Protein AF-C0VYQ9-F1 (afdb_monomer)

Secondary structure (DSSP, 8-state):
-------HHHHHHHHHHHHHHHHHHHHHHHHHHHHHHTEEEPP--TTSBHHHHHHHHHHTT----EEEETTT--EEEEGGG--TT--S-EEEEEEESPTTSEEETT-TT-EEEEEETT-HHHHHHHHHHHHHT-

pLDDT: mean 77.6, std 14.65, range [44.62, 94.88]

Sequence (134 aa):
MKIKTHNWADYLFMIISGSIALSLLGWVYFGNQTTQADQRVVPDVSWMTLIEARETLIEAGFEQFEFTEQGSGRFLGVNEGFSSKIPEKYVIVRQVPAAGKKASRSGANLHLFAYREGSTELEREKVARGKNQK

Solvent-accessible surface area (backbone atoms only — not comparable to full-atom values): 7578 Å² total; per-residue (Å²): 134,86,81,79,79,76,61,68,64,61,59,54,51,55,52,54,60,56,51,54,55,57,54,56,51,49,54,58,57,56,58,60,52,64,65,56,76,44,49,33,64,36,69,78,41,63,71,27,42,57,64,56,32,47,53,54,37,48,76,63,55,38,66,35,37,38,36,30,33,54,93,77,69,45,76,69,40,37,64,91,52,60,54,98,74,69,67,96,47,29,30,22,70,42,54,36,66,47,56,75,36,78,40,54,29,63,12,88,69,34,40,36,28,20,29,48,62,92,36,71,65,44,54,51,52,52,54,54,49,64,64,76,75,112

InterPro domains:
  IPR005543 PASTA domain [cd06577] (41-105)

Foldseek 3Di:
DDPDPDDVVVVVVVVVVVVVVVVVVVCVVVVVVVVVVQKFFQADQAFPFPVVSLVVLVVSQADKEWEAEPPVRHTQDMSVDRPPPSDSFKGFHDWPVHGRDIDGSPHPRIYTYIHGHPDPVVVVSVVVVVVVVD

Organism: NCBI:txid525245

Radius of gyration: 26.93 Å; Cα contacts (8 Å, |Δi|>4): 182; chains: 1; bounding box: 41×35×93 Å

Nearest PDB structures (foldseek):
  5e12-assembly1_A  TM=8.302E-01  e=2.223E-03  Mycobacterium tuberculosis H37Rv
  5nod-assembly1_A  TM=7.468E-01  e=1.502E-03  Streptococcus pneumoniae R6
  3ouv-assembly1_A  TM=8.408E-01  e=5.199E-03  Mycobacterium tuberculosis H37Ra
  5e10-assembly1_A  TM=7.257E-01  e=1.084E-03  Mycobacterium tuberculosis H37Rv
  3m9g-assembly1_A  TM=7.796E-01  e=2.494E-02  Staphylococcus aureus subsp. aureus N315

Mean predicted aligned error: 12.53 Å

Structure (mmCIF, N/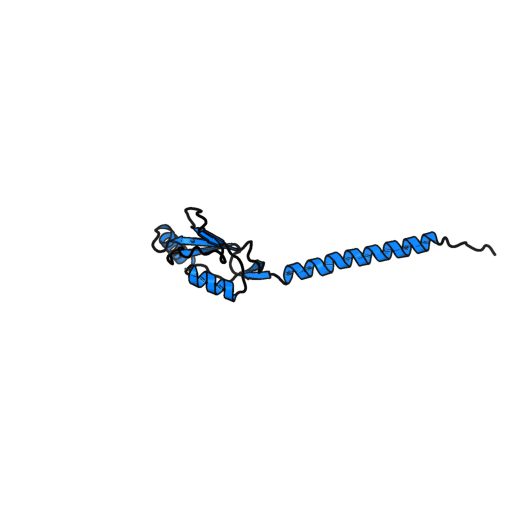CA/C/O backbone):
data_AF-C0VYQ9-F1
#
_entry.id   AF-C0VYQ9-F1
#
loop_
_atom_site.group_PDB
_atom_site.id
_atom_site.type_symbol
_atom_site.label_atom_id
_atom_site.label_alt_id
_atom_site.label_comp_id
_atom_site.label_asym_id
_atom_site.label_entity_id
_atom_site.label_seq_id
_atom_site.pdbx_PDB_ins_code
_atom_site.Cartn_x
_atom_site.Cartn_y
_atom_site.Cartn_z
_atom_site.occupancy
_atom_site.B_iso_or_equiv
_atom_site.auth_seq_id
_atom_site.auth_comp_id
_atom_site.auth_asym_id
_atom_site.auth_atom_id
_atom_site.pdbx_PDB_model_num
ATOM 1 N N . MET A 1 1 ? 24.316 -16.198 -77.500 1.00 44.62 1 MET A N 1
ATOM 2 C CA . MET A 1 1 ? 23.991 -16.216 -76.055 1.00 44.62 1 MET A CA 1
ATOM 3 C C . MET A 1 1 ? 23.319 -14.897 -75.694 1.00 44.62 1 MET A C 1
ATOM 5 O O . MET A 1 1 ? 23.903 -13.860 -75.969 1.00 44.62 1 MET A O 1
ATOM 9 N N . LYS A 1 2 ? 22.089 -14.908 -75.157 1.00 47.03 2 LYS A N 1
ATOM 10 C CA . LYS A 1 2 ? 21.433 -13.695 -74.632 1.00 47.03 2 LYS A CA 1
ATOM 11 C C . LYS A 1 2 ? 21.897 -13.495 -73.189 1.00 47.03 2 LYS A C 1
ATOM 13 O O . LYS A 1 2 ? 21.605 -14.338 -72.346 1.00 47.03 2 LYS A O 1
ATOM 18 N N . ILE A 1 3 ? 22.629 -12.418 -72.921 1.00 52.56 3 ILE A N 1
ATOM 19 C CA . ILE A 1 3 ? 22.995 -12.021 -71.558 1.00 52.56 3 ILE A CA 1
ATOM 20 C C . ILE A 1 3 ? 21.717 -11.477 -70.913 1.00 52.56 3 ILE A C 1
ATOM 22 O O . ILE A 1 3 ? 21.181 -10.468 -71.366 1.00 52.56 3 ILE A O 1
ATOM 26 N N . LYS A 1 4 ? 21.178 -12.181 -69.909 1.00 62.62 4 LYS A N 1
ATOM 27 C CA . LYS A 1 4 ? 20.109 -11.641 -69.061 1.00 62.62 4 LYS A CA 1
ATOM 28 C C . LYS A 1 4 ? 20.753 -10.577 -68.177 1.00 62.62 4 LYS A C 1
ATOM 30 O O . LYS A 1 4 ? 21.508 -10.908 -67.271 1.00 62.62 4 LYS A O 1
ATOM 35 N N . THR A 1 5 ? 20.501 -9.309 -68.473 1.00 67.62 5 THR A N 1
ATOM 36 C CA . THR A 1 5 ? 20.862 -8.194 -67.600 1.00 67.62 5 THR A CA 1
ATOM 37 C C . THR A 1 5 ? 20.065 -8.340 -66.310 1.00 67.62 5 THR A C 1
ATOM 39 O O . THR A 1 5 ? 18.852 -8.141 -66.291 1.00 67.62 5 THR A O 1
ATOM 42 N N . HIS A 1 6 ? 20.728 -8.761 -65.237 1.00 63.03 6 HIS A N 1
ATOM 43 C CA . HIS A 1 6 ? 20.133 -8.727 -63.910 1.00 63.03 6 HIS A CA 1
ATOM 44 C C . HIS A 1 6 ? 20.016 -7.269 -63.474 1.00 63.03 6 HIS A C 1
ATOM 46 O O . HIS A 1 6 ? 21.003 -6.531 -63.455 1.00 63.03 6 HIS A O 1
ATOM 52 N N . ASN A 1 7 ? 18.785 -6.850 -63.188 1.00 67.62 7 ASN A N 1
ATOM 53 C CA . ASN A 1 7 ? 18.489 -5.499 -62.753 1.00 67.62 7 ASN A CA 1
ATOM 54 C C . ASN A 1 7 ? 19.035 -5.334 -61.334 1.00 67.62 7 ASN A C 1
ATOM 56 O O . ASN A 1 7 ? 18.574 -5.982 -60.399 1.00 67.62 7 ASN A O 1
ATOM 60 N N . TRP A 1 8 ? 20.023 -4.459 -61.161 1.00 64.38 8 TRP A N 1
ATOM 61 C CA . TRP A 1 8 ? 20.591 -4.144 -59.844 1.00 64.38 8 TRP A CA 1
ATOM 62 C C . TRP A 1 8 ? 19.530 -3.634 -58.851 1.00 64.38 8 TRP A C 1
ATOM 64 O O . TRP A 1 8 ? 19.696 -3.773 -57.640 1.00 64.38 8 TRP A O 1
ATOM 74 N N . ALA A 1 9 ? 18.411 -3.111 -59.361 1.00 67.31 9 ALA A N 1
ATOM 75 C CA . ALA A 1 9 ? 17.253 -2.704 -58.573 1.00 67.31 9 ALA A CA 1
ATOM 76 C C . ALA A 1 9 ? 16.611 -3.862 -57.779 1.00 67.31 9 ALA A C 1
ATOM 78 O O . ALA A 1 9 ? 16.182 -3.639 -56.649 1.00 67.31 9 ALA A O 1
ATOM 79 N N . ASP A 1 10 ? 16.611 -5.092 -58.309 1.00 62.94 10 ASP A N 1
ATOM 80 C CA . ASP A 1 10 ? 16.026 -6.254 -57.620 1.00 62.94 10 ASP A CA 1
ATOM 81 C C . ASP A 1 10 ? 16.863 -6.661 -56.394 1.00 62.94 10 ASP A C 1
ATOM 83 O O . ASP A 1 10 ? 16.321 -7.010 -55.343 1.00 62.94 10 ASP A O 1
ATOM 87 N N . TYR A 1 11 ? 18.192 -6.531 -56.481 1.00 65.56 11 TYR A N 1
ATOM 88 C CA . TYR A 1 11 ? 19.095 -6.781 -55.352 1.00 65.56 11 TYR A CA 1
ATOM 89 C C . TYR A 1 11 ? 18.977 -5.709 -54.261 1.00 65.56 11 TYR A C 1
ATOM 91 O O . TYR A 1 11 ? 18.986 -6.035 -53.073 1.00 65.56 11 TYR A O 1
ATOM 99 N N . LEU A 1 12 ? 18.815 -4.439 -54.645 1.00 66.00 12 LEU A N 1
ATOM 100 C CA . LEU A 1 12 ? 18.578 -3.334 -53.708 1.00 66.00 12 LEU A CA 1
ATOM 101 C C . LEU A 1 12 ? 17.272 -3.521 -52.927 1.00 66.00 12 LEU A C 1
ATOM 103 O O . LEU A 1 12 ? 17.255 -3.336 -51.709 1.00 66.00 12 LEU A O 1
ATOM 107 N N . PHE A 1 13 ? 16.200 -3.953 -53.598 1.00 62.41 13 PHE A N 1
ATOM 108 C CA . PHE A 1 13 ? 14.921 -4.221 -52.939 1.00 62.41 13 PHE A CA 1
ATOM 109 C C . PHE A 1 13 ? 15.027 -5.367 -51.923 1.00 62.41 13 PHE A C 1
ATOM 111 O O . PHE A 1 13 ? 14.538 -5.237 -50.801 1.00 62.41 13 PHE A O 1
ATOM 118 N N . MET A 1 14 ? 15.740 -6.444 -52.277 1.00 63.88 14 MET A N 1
ATOM 119 C CA . MET A 1 14 ? 15.942 -7.615 -51.415 1.00 63.88 14 MET A CA 1
ATOM 120 C C . MET A 1 14 ? 16.695 -7.274 -50.113 1.00 63.88 14 MET A C 1
ATOM 122 O O . MET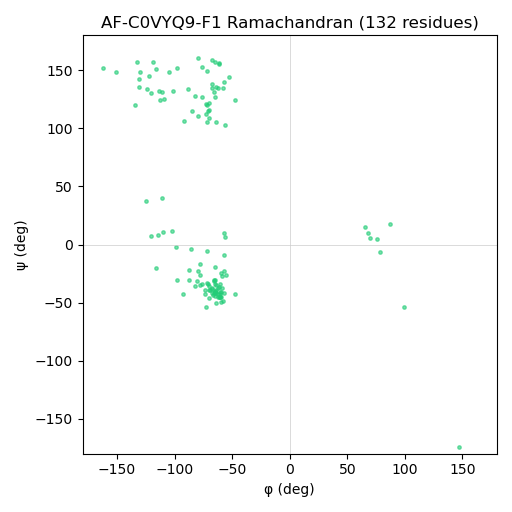 A 1 14 ? 16.349 -7.781 -49.043 1.00 63.88 14 MET A O 1
ATOM 126 N N . ILE A 1 15 ? 17.675 -6.364 -50.173 1.00 65.31 15 ILE A N 1
ATOM 127 C CA . ILE A 1 15 ? 18.466 -5.928 -49.006 1.00 65.31 15 ILE A CA 1
ATOM 128 C C . ILE A 1 15 ? 17.647 -5.009 -48.087 1.00 65.31 15 ILE A C 1
ATOM 130 O O . ILE A 1 15 ? 17.674 -5.167 -46.861 1.00 65.31 15 ILE A O 1
ATOM 134 N N . ILE A 1 16 ? 16.880 -4.076 -48.659 1.00 61.47 16 ILE A N 1
ATOM 135 C CA . ILE A 1 16 ? 16.048 -3.142 -47.887 1.00 61.47 16 ILE A CA 1
ATOM 136 C C . ILE A 1 16 ? 14.919 -3.900 -47.170 1.00 61.47 16 ILE A C 1
ATOM 138 O O . ILE A 1 16 ? 14.710 -3.688 -45.974 1.00 61.47 16 ILE A O 1
ATOM 142 N N . SER A 1 17 ? 14.254 -4.852 -47.841 1.00 61.34 17 SER A N 1
ATOM 143 C CA . SER A 1 17 ? 13.204 -5.666 -47.212 1.00 61.34 17 SER A CA 1
ATOM 144 C C . SER A 1 17 ? 13.723 -6.556 -46.075 1.00 61.34 17 SER A C 1
ATOM 146 O O . SER A 1 17 ? 13.032 -6.726 -45.073 1.00 61.34 17 SER A O 1
ATOM 148 N N . GLY A 1 18 ? 14.953 -7.077 -46.182 1.00 58.94 18 GLY A N 1
ATOM 149 C CA . GLY A 1 18 ? 15.580 -7.862 -45.111 1.00 58.94 18 GLY A CA 1
ATOM 150 C C . GLY A 1 18 ? 15.984 -7.018 -43.896 1.00 58.94 18 GLY A C 1
ATOM 151 O O . GLY A 1 18 ? 15.873 -7.467 -42.755 1.00 58.94 18 GLY A O 1
ATOM 152 N N . SER A 1 19 ? 16.398 -5.769 -44.126 1.00 61.16 19 SER A N 1
ATOM 153 C CA . SER A 1 19 ? 16.896 -4.867 -43.077 1.00 61.16 19 SER A CA 1
ATOM 154 C C . SER A 1 19 ? 15.774 -4.281 -42.210 1.00 61.16 19 SER A C 1
ATOM 156 O O . SER A 1 19 ? 15.941 -4.122 -41.000 1.00 61.16 19 SER A O 1
ATOM 158 N N . ILE A 1 20 ? 14.600 -4.020 -42.796 1.00 62.00 20 ILE A N 1
ATOM 159 C CA . ILE A 1 20 ? 13.424 -3.520 -42.062 1.00 62.00 20 ILE A CA 1
ATOM 160 C C . ILE A 1 20 ? 12.882 -4.587 -41.093 1.00 62.00 20 ILE A C 1
ATOM 162 O O . ILE A 1 20 ? 12.506 -4.265 -39.965 1.00 62.00 20 ILE A O 1
ATOM 166 N N . ALA A 1 21 ? 12.906 -5.868 -41.480 1.00 63.75 21 ALA A N 1
ATOM 167 C CA . ALA A 1 21 ? 12.426 -6.967 -40.640 1.00 63.75 21 ALA A CA 1
ATOM 168 C C . ALA A 1 21 ? 13.267 -7.156 -39.360 1.00 63.75 21 ALA A C 1
ATOM 170 O O . ALA A 1 21 ? 12.715 -7.362 -38.279 1.00 63.75 21 ALA A O 1
ATOM 171 N N . LEU A 1 22 ? 14.595 -7.030 -39.456 1.00 60.12 22 LEU A N 1
ATOM 172 C CA . LEU A 1 22 ? 15.496 -7.148 -38.301 1.00 60.12 22 LEU A CA 1
ATOM 173 C C . LEU A 1 22 ? 15.396 -5.941 -37.352 1.00 60.12 22 LEU A C 1
ATOM 175 O O . LEU A 1 22 ? 15.488 -6.104 -36.136 1.00 60.12 22 LEU A O 1
ATOM 179 N N . SER A 1 23 ? 15.145 -4.741 -37.887 1.00 60.41 23 SER A N 1
ATOM 180 C CA . SER A 1 23 ? 14.956 -3.524 -37.086 1.00 60.41 23 SER A CA 1
ATOM 181 C C . SER A 1 23 ? 13.664 -3.557 -36.254 1.00 60.41 23 SER A C 1
ATOM 183 O O . SER A 1 23 ? 13.690 -3.218 -35.069 1.00 60.41 23 SER A O 1
ATOM 185 N N . LEU A 1 24 ? 12.552 -4.038 -36.826 1.00 63.16 24 LEU A N 1
ATOM 186 C CA . LEU A 1 24 ? 11.274 -4.162 -36.111 1.00 63.16 24 LEU A CA 1
ATOM 187 C C . LEU A 1 24 ? 11.326 -5.217 -34.994 1.00 63.16 24 LEU A C 1
ATOM 189 O O . LEU A 1 24 ? 10.785 -4.994 -33.910 1.00 63.16 24 LEU A O 1
ATOM 193 N N . LEU A 1 25 ? 12.024 -6.335 -35.221 1.00 60.25 25 LEU A N 1
ATOM 194 C CA . LEU A 1 25 ? 12.221 -7.372 -34.201 1.00 60.25 25 LEU A CA 1
ATOM 195 C C . LEU A 1 25 ? 13.061 -6.871 -33.014 1.00 60.25 25 LEU A C 1
ATOM 197 O O . LEU A 1 25 ? 12.777 -7.237 -31.874 1.00 60.25 25 LEU A O 1
ATOM 201 N N . GLY A 1 26 ? 14.034 -5.986 -33.255 1.00 60.47 26 GLY A N 1
ATOM 202 C CA . GLY A 1 26 ? 14.814 -5.344 -32.194 1.00 60.47 26 GLY A CA 1
ATOM 203 C C . GLY A 1 26 ? 13.957 -4.492 -31.251 1.00 60.47 26 GLY A C 1
ATOM 204 O O . GLY A 1 26 ? 14.072 -4.621 -30.034 1.00 60.47 26 GLY A O 1
ATOM 205 N N . TRP A 1 27 ? 13.041 -3.673 -31.781 1.00 65.88 27 TRP A N 1
ATOM 206 C CA . TRP A 1 27 ? 12.189 -2.808 -30.949 1.00 65.88 27 TRP A CA 1
ATOM 207 C C . TRP A 1 27 ? 11.231 -3.607 -30.053 1.00 65.88 27 TRP A C 1
ATOM 209 O O . TRP A 1 27 ? 11.069 -3.298 -28.872 1.00 65.88 27 TRP A O 1
ATOM 219 N N . VAL A 1 28 ? 10.641 -4.680 -30.589 1.00 64.62 28 VAL A N 1
ATOM 220 C CA . VAL A 1 28 ? 9.733 -5.556 -29.830 1.00 64.62 28 VAL A CA 1
ATOM 221 C C . VAL A 1 28 ? 10.489 -6.362 -28.766 1.00 64.62 28 VAL A C 1
ATOM 223 O O . VAL A 1 28 ? 9.995 -6.511 -27.649 1.00 64.62 28 VAL A O 1
ATOM 226 N N . TYR A 1 29 ? 11.696 -6.851 -29.071 1.00 63.91 29 TYR A N 1
ATOM 227 C CA . TYR A 1 29 ? 12.486 -7.653 -28.134 1.00 63.91 29 TYR A CA 1
ATOM 228 C C . TYR A 1 29 ? 13.035 -6.828 -26.958 1.00 63.91 29 TYR A C 1
ATOM 230 O O . TYR A 1 29 ? 12.892 -7.237 -25.806 1.00 63.91 29 TYR A O 1
ATOM 238 N N . PHE A 1 30 ? 13.605 -5.645 -27.217 1.00 57.97 30 PHE A N 1
ATOM 239 C CA . PHE A 1 30 ? 14.169 -4.796 -26.159 1.00 57.97 30 PHE A CA 1
ATOM 240 C C . PHE A 1 30 ? 13.100 -4.028 -25.363 1.00 57.97 30 PHE A C 1
ATOM 242 O O . PHE A 1 30 ? 13.241 -3.888 -24.148 1.00 57.97 30 PHE A O 1
ATOM 249 N N . GLY A 1 31 ? 11.999 -3.597 -25.994 1.00 56.81 31 GLY A N 1
ATOM 250 C CA . GLY A 1 31 ? 10.906 -2.902 -25.300 1.00 56.81 31 GLY A CA 1
ATOM 251 C C . GLY A 1 31 ? 10.160 -3.772 -24.277 1.00 56.81 31 GLY A C 1
ATOM 252 O O . GLY A 1 31 ? 9.687 -3.277 -23.253 1.00 56.81 31 GLY A O 1
ATOM 253 N N . ASN A 1 32 ? 10.084 -5.087 -24.508 1.00 55.50 32 ASN A N 1
ATOM 254 C CA . ASN A 1 32 ? 9.388 -5.998 -23.596 1.00 55.50 32 ASN A CA 1
ATOM 255 C C . ASN A 1 32 ? 10.234 -6.379 -22.357 1.00 55.50 32 ASN A C 1
ATOM 257 O O . ASN A 1 32 ? 9.677 -6.727 -21.317 1.00 55.50 32 ASN A O 1
ATOM 261 N N . GLN A 1 33 ? 11.571 -6.282 -22.426 1.00 52.34 33 GLN A N 1
ATOM 262 C CA . GLN A 1 33 ? 12.460 -6.599 -21.295 1.00 52.34 33 GLN A CA 1
ATOM 263 C C . GLN A 1 33 ? 12.609 -5.444 -20.296 1.00 52.34 33 GLN A C 1
ATOM 265 O O . GLN A 1 33 ? 12.649 -5.684 -19.088 1.00 52.34 33 GLN A O 1
ATOM 270 N N . THR A 1 34 ? 12.620 -4.193 -20.762 1.00 53.34 34 THR A N 1
ATOM 271 C CA . THR A 1 34 ? 12.706 -3.017 -19.877 1.00 53.34 34 THR A CA 1
ATOM 272 C C . THR A 1 34 ? 11.482 -2.877 -18.971 1.00 53.34 34 THR A C 1
ATOM 274 O O . THR A 1 34 ? 11.608 -2.441 -17.832 1.00 53.34 34 THR A O 1
ATOM 277 N N . THR A 1 35 ? 10.309 -3.324 -19.426 1.00 55.25 35 THR A N 1
ATOM 278 C CA . THR A 1 35 ? 9.050 -3.191 -18.673 1.00 55.25 35 THR A CA 1
ATOM 279 C C . THR A 1 35 ? 8.911 -4.221 -17.538 1.00 55.25 35 THR A C 1
ATOM 281 O O . THR A 1 35 ? 8.223 -3.965 -16.552 1.00 55.25 35 THR A O 1
ATOM 284 N N . GLN A 1 36 ? 9.558 -5.390 -17.634 1.00 54.62 36 GLN A N 1
ATOM 285 C CA . GLN A 1 36 ? 9.504 -6.423 -16.585 1.00 54.62 36 GLN A CA 1
ATOM 286 C C . GLN A 1 36 ? 10.573 -6.248 -15.503 1.00 54.62 36 GLN A C 1
ATOM 288 O O . GLN A 1 36 ? 10.333 -6.620 -14.355 1.00 54.62 36 GLN A O 1
ATOM 293 N N . ALA A 1 37 ? 11.732 -5.685 -15.857 1.00 59.38 37 ALA A N 1
ATOM 294 C CA . ALA A 1 37 ? 12.845 -5.480 -14.930 1.00 59.38 37 ALA A CA 1
ATOM 295 C C . ALA A 1 37 ? 12.523 -4.482 -13.802 1.00 59.38 37 ALA A C 1
ATOM 297 O O . ALA A 1 37 ? 13.172 -4.510 -12.759 1.00 59.38 37 ALA A O 1
ATOM 298 N N . ASP A 1 38 ? 11.503 -3.643 -13.991 1.00 76.94 38 ASP A N 1
ATOM 299 C CA . ASP A 1 38 ? 11.107 -2.605 -13.038 1.00 76.94 38 ASP A CA 1
ATOM 300 C C . ASP A 1 38 ? 9.863 -2.972 -12.208 1.00 76.94 38 ASP A C 1
ATOM 302 O O . ASP A 1 38 ? 9.275 -2.131 -11.537 1.00 76.94 38 ASP A O 1
ATOM 306 N N . GLN A 1 39 ? 9.420 -4.235 -12.246 1.00 85.00 39 GLN A N 1
ATOM 307 C CA . GLN A 1 39 ? 8.253 -4.688 -11.487 1.00 85.00 39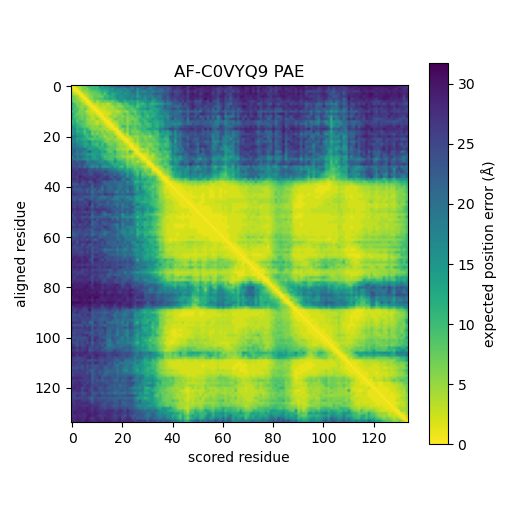 GLN A CA 1
ATOM 308 C C . GLN A 1 39 ? 8.642 -5.440 -10.208 1.00 85.00 39 GLN A C 1
ATOM 310 O O . GLN A 1 39 ? 9.434 -6.383 -10.233 1.00 85.00 39 GLN A O 1
ATOM 315 N N . ARG A 1 40 ? 8.013 -5.079 -9.087 1.00 87.88 40 ARG A N 1
ATOM 316 C CA . ARG A 1 40 ? 8.142 -5.734 -7.777 1.00 87.88 40 ARG A CA 1
ATOM 317 C C . ARG A 1 40 ? 6.816 -6.350 -7.348 1.00 87.88 40 ARG A C 1
ATOM 319 O O . ARG A 1 40 ? 5.745 -5.890 -7.742 1.00 87.88 40 ARG A O 1
ATOM 326 N N . VAL A 1 41 ? 6.885 -7.419 -6.557 1.00 91.62 41 VAL A N 1
ATOM 327 C CA . VAL A 1 41 ? 5.693 -8.026 -5.951 1.00 91.62 41 VAL A CA 1
ATOM 328 C C . VAL A 1 41 ? 5.254 -7.150 -4.785 1.00 91.62 41 VAL A C 1
ATOM 330 O O . VAL A 1 41 ? 6.064 -6.841 -3.918 1.00 91.62 41 VAL A O 1
ATOM 333 N N . VAL A 1 42 ? 3.985 -6.748 -4.770 1.00 93.12 42 VAL A N 1
ATOM 334 C CA . VAL A 1 42 ? 3.431 -5.920 -3.698 1.00 93.12 42 VAL A CA 1
ATOM 335 C C . VAL A 1 42 ? 3.261 -6.784 -2.437 1.00 93.12 42 VAL A C 1
ATOM 337 O O . VAL A 1 42 ? 2.538 -7.786 -2.508 1.00 93.12 42 VAL A O 1
ATOM 340 N N . PRO A 1 43 ? 3.900 -6.442 -1.302 1.00 93.75 43 PRO A N 1
ATOM 341 C CA . PRO A 1 43 ? 3.700 -7.146 -0.037 1.00 93.75 43 PRO A CA 1
ATOM 342 C C . PRO A 1 43 ? 2.284 -6.908 0.498 1.00 93.75 43 PRO A C 1
ATOM 344 O O . PRO A 1 43 ? 1.623 -5.940 0.118 1.00 93.75 43 PRO A O 1
ATOM 347 N N . ASP A 1 44 ? 1.805 -7.794 1.370 1.00 94.88 44 ASP A N 1
ATOM 348 C CA . ASP A 1 44 ? 0.563 -7.546 2.103 1.00 94.88 44 ASP A CA 1
ATOM 349 C C . ASP A 1 44 ? 0.849 -6.605 3.271 1.00 94.88 44 ASP A C 1
ATOM 351 O O . ASP A 1 44 ? 1.522 -6.984 4.226 1.00 94.88 44 ASP A O 1
ATOM 355 N N . VAL A 1 45 ? 0.343 -5.380 3.170 1.00 94.50 45 VAL A N 1
ATOM 356 C CA . VAL A 1 45 ? 0.400 -4.370 4.232 1.00 94.50 45 VAL A CA 1
ATOM 357 C C . VAL A 1 45 ? -0.973 -4.105 4.836 1.00 94.50 45 VAL A C 1
ATOM 359 O O . VAL A 1 45 ? -1.172 -3.150 5.587 1.00 94.50 45 VAL A O 1
ATOM 362 N N . SER A 1 46 ? -1.955 -4.945 4.510 1.00 91.94 46 SER A N 1
ATOM 363 C CA . SER A 1 46 ? -3.286 -4.839 5.084 1.00 91.94 46 SER A CA 1
ATOM 364 C C . SER A 1 46 ? -3.200 -5.048 6.595 1.00 91.94 46 SER A C 1
ATOM 366 O O . SER A 1 46 ? -2.601 -6.006 7.077 1.00 91.94 46 SER A O 1
ATOM 368 N N . TRP A 1 47 ? -3.885 -4.189 7.340 1.00 91.12 47 TRP A N 1
ATOM 369 C CA . TRP A 1 47 ? -3.992 -4.182 8.802 1.00 91.12 47 TRP A CA 1
ATOM 370 C C . TRP A 1 47 ? -2.725 -3.793 9.550 1.00 91.12 47 TRP A C 1
ATOM 372 O O . TRP A 1 47 ? -2.727 -3.808 10.779 1.00 91.12 47 TRP A O 1
ATOM 382 N N . MET A 1 48 ? -1.687 -3.394 8.823 1.00 92.44 48 MET A N 1
ATOM 383 C CA . MET A 1 48 ? -0.535 -2.725 9.400 1.00 92.44 48 MET A CA 1
ATOM 384 C C . MET A 1 48 ? -0.876 -1.271 9.708 1.00 92.44 48 MET A C 1
ATOM 386 O O . MET A 1 48 ? -1.725 -0.644 9.055 1.00 92.44 48 MET A O 1
ATOM 390 N N . THR A 1 49 ? -0.185 -0.714 10.693 1.00 89.50 49 THR A N 1
ATOM 391 C CA . THR A 1 49 ? -0.137 0.735 10.848 1.00 89.50 49 THR A CA 1
ATOM 392 C C . THR A 1 49 ? 0.493 1.356 9.608 1.00 89.50 49 THR A C 1
ATOM 394 O O . THR A 1 49 ? 1.261 0.734 8.873 1.00 89.50 49 THR A O 1
ATOM 397 N N . LEU A 1 50 ? 0.181 2.621 9.362 1.00 86.50 50 LEU A N 1
ATOM 398 C CA . LEU A 1 50 ? 0.748 3.352 8.237 1.00 86.50 50 LEU A CA 1
ATOM 399 C C . LEU A 1 50 ? 2.295 3.422 8.289 1.00 86.50 50 LEU A C 1
ATOM 401 O O . LEU A 1 50 ? 2.926 3.484 7.235 1.00 86.50 50 LEU A O 1
ATOM 405 N N . ILE A 1 51 ? 2.903 3.356 9.482 1.00 85.44 51 ILE A N 1
ATOM 406 C CA . ILE A 1 51 ? 4.364 3.303 9.662 1.00 85.44 51 ILE A CA 1
ATOM 407 C C . ILE A 1 51 ? 4.907 1.934 9.243 1.00 85.44 51 ILE A C 1
ATOM 409 O O . ILE A 1 51 ? 5.767 1.865 8.370 1.00 85.44 51 ILE A O 1
ATOM 413 N N . GLU A 1 52 ? 4.360 0.850 9.792 1.00 90.31 52 GLU A N 1
ATOM 414 C CA . GLU A 1 52 ? 4.776 -0.521 9.456 1.00 90.31 52 GLU A CA 1
ATOM 415 C C . GLU A 1 52 ? 4.581 -0.823 7.962 1.00 90.31 52 GLU A C 1
ATOM 417 O O . GLU A 1 52 ? 5.449 -1.409 7.314 1.00 90.31 52 GLU A O 1
ATOM 422 N N . ALA A 1 53 ? 3.461 -0.375 7.384 1.00 90.81 53 ALA A N 1
ATOM 423 C CA . ALA A 1 53 ? 3.184 -0.519 5.960 1.00 90.81 53 ALA A CA 1
ATOM 424 C C . ALA A 1 53 ? 4.242 0.190 5.105 1.00 90.81 53 ALA A C 1
ATOM 426 O O . ALA A 1 53 ? 4.688 -0.342 4.088 1.00 90.81 53 ALA A O 1
ATOM 427 N N . ARG A 1 54 ? 4.663 1.388 5.523 1.00 88.19 54 ARG A N 1
ATOM 428 C CA . ARG A 1 54 ? 5.704 2.163 4.845 1.00 88.19 54 ARG A CA 1
ATOM 429 C C . ARG A 1 54 ? 7.047 1.442 4.897 1.00 88.19 54 ARG A C 1
ATOM 431 O O . ARG A 1 54 ? 7.680 1.302 3.856 1.00 88.19 54 ARG A O 1
ATOM 438 N N . GLU A 1 55 ? 7.470 0.998 6.075 1.00 89.25 55 GLU A N 1
ATOM 439 C CA . GLU A 1 55 ? 8.725 0.258 6.253 1.00 89.25 55 GLU A CA 1
ATOM 440 C C . GLU A 1 55 ? 8.731 -1.005 5.387 1.00 89.25 55 GLU A C 1
ATOM 442 O O . GLU A 1 55 ? 9.632 -1.183 4.571 1.00 89.25 55 GLU A O 1
ATOM 447 N N . THR A 1 56 ? 7.649 -1.784 5.438 1.00 92.75 56 THR A N 1
ATOM 448 C CA . THR A 1 56 ? 7.474 -2.997 4.625 1.00 92.75 56 THR A CA 1
ATOM 449 C C . THR A 1 56 ? 7.580 -2.713 3.120 1.00 92.75 56 THR A C 1
ATOM 451 O O . THR A 1 56 ? 8.187 -3.479 2.370 1.00 92.75 56 THR A O 1
ATOM 454 N N . LEU A 1 57 ? 6.997 -1.609 2.641 1.00 91.12 57 LEU A N 1
ATOM 455 C CA . LEU A 1 57 ? 7.043 -1.240 1.223 1.00 91.12 57 LEU A CA 1
ATOM 456 C C . LEU A 1 57 ? 8.411 -0.727 0.779 1.00 91.12 57 LEU A C 1
ATOM 458 O O . LEU A 1 57 ? 8.856 -1.074 -0.316 1.00 91.12 57 LEU A O 1
ATOM 462 N N . ILE A 1 58 ? 9.090 0.050 1.622 1.00 89.31 58 ILE A N 1
ATOM 463 C CA . ILE A 1 58 ? 10.458 0.512 1.363 1.00 89.31 58 ILE A CA 1
ATOM 464 C C . ILE A 1 58 ? 11.416 -0.684 1.326 1.00 89.31 58 ILE A C 1
ATOM 466 O O . ILE A 1 58 ? 12.223 -0.787 0.403 1.00 89.31 58 ILE A O 1
ATOM 470 N N . GLU A 1 59 ? 11.291 -1.626 2.264 1.00 91.12 59 GLU A N 1
ATOM 471 C CA . GLU A 1 59 ? 12.069 -2.873 2.276 1.00 91.12 59 GLU A CA 1
ATOM 472 C C . GLU A 1 59 ? 11.805 -3.734 1.034 1.00 91.12 59 GLU A C 1
ATOM 474 O O . GLU A 1 59 ? 12.727 -4.327 0.470 1.00 91.12 59 GLU A O 1
ATOM 479 N N . ALA A 1 60 ? 10.562 -3.750 0.542 1.00 90.19 60 ALA A N 1
ATOM 480 C CA . ALA A 1 60 ? 10.201 -4.395 -0.721 1.00 90.19 60 ALA A CA 1
ATOM 481 C C . ALA A 1 60 ? 10.704 -3.638 -1.974 1.00 90.19 60 ALA A C 1
ATOM 483 O O . ALA A 1 60 ? 10.588 -4.146 -3.097 1.00 90.19 60 ALA A O 1
ATOM 484 N N . GLY A 1 61 ? 11.302 -2.456 -1.795 1.00 89.31 61 GLY A N 1
ATOM 485 C CA . GLY A 1 61 ? 11.918 -1.647 -2.843 1.00 89.31 61 GLY A CA 1
ATOM 486 C C . GLY A 1 61 ? 10.962 -0.701 -3.567 1.00 89.31 61 GLY A C 1
ATOM 487 O O . GLY A 1 61 ? 11.293 -0.267 -4.668 1.00 89.31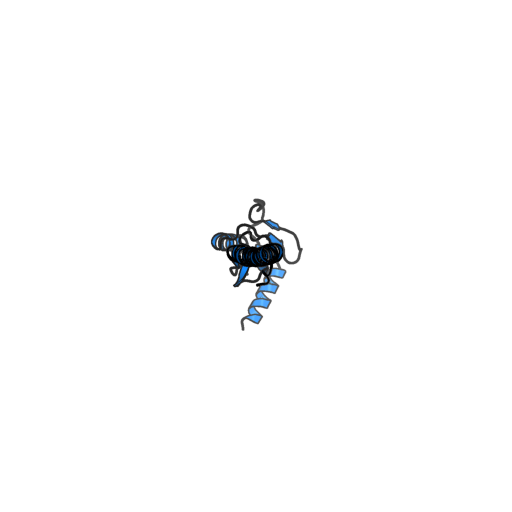 61 GLY A O 1
ATOM 488 N N . PHE A 1 62 ? 9.789 -0.404 -3.001 1.00 89.44 62 PHE A N 1
ATOM 489 C CA . PHE A 1 62 ? 8.870 0.593 -3.551 1.00 89.44 62 PHE A CA 1
ATOM 490 C C . PHE A 1 62 ? 9.280 2.001 -3.126 1.00 89.44 62 PHE A C 1
ATOM 492 O O . PHE A 1 62 ? 9.461 2.282 -1.942 1.00 89.44 62 PHE A O 1
ATOM 499 N N . GLU A 1 63 ? 9.403 2.893 -4.105 1.00 84.62 63 GLU A N 1
ATOM 500 C CA . GLU A 1 63 ? 9.918 4.248 -3.878 1.00 84.62 63 GLU A CA 1
ATOM 501 C C . GLU A 1 63 ? 8.786 5.245 -3.602 1.00 84.62 63 GLU A C 1
ATOM 503 O O . GLU A 1 63 ? 8.866 6.028 -2.652 1.00 84.62 63 GLU A O 1
ATOM 508 N N . GLN A 1 64 ? 7.685 5.166 -4.354 1.00 85.75 64 GLN A N 1
ATOM 509 C CA . GLN A 1 64 ? 6.522 6.038 -4.180 1.00 85.75 64 GLN A CA 1
ATOM 510 C C . GLN A 1 64 ? 5.264 5.215 -3.913 1.00 85.75 64 GLN A C 1
ATOM 512 O O . GLN A 1 64 ? 5.093 4.115 -4.420 1.00 85.75 64 GLN A O 1
ATOM 517 N N . PHE A 1 65 ? 4.380 5.742 -3.082 1.00 88.06 65 PHE A N 1
ATOM 518 C CA . PHE A 1 65 ? 3.038 5.212 -2.872 1.00 88.06 65 PHE A CA 1
ATOM 519 C C . PHE A 1 65 ? 2.187 6.286 -2.213 1.00 88.06 65 PHE A C 1
ATOM 521 O O . PHE A 1 65 ? 2.701 7.159 -1.504 1.00 88.06 65 PHE A O 1
ATOM 528 N N . GLU A 1 66 ? 0.890 6.220 -2.474 1.00 90.00 66 GLU A N 1
ATOM 529 C CA . GLU A 1 66 ? -0.093 7.201 -2.041 1.00 90.00 66 GLU A CA 1
ATOM 530 C C . GLU A 1 66 ? -0.940 6.686 -0.882 1.00 90.00 66 GLU A C 1
ATOM 532 O O . GLU A 1 66 ? -1.266 5.502 -0.809 1.00 90.00 66 GLU A O 1
ATOM 537 N N . PHE A 1 67 ? -1.374 7.599 -0.016 1.00 87.94 67 PHE A N 1
ATOM 538 C CA . PHE A 1 67 ? -2.243 7.300 1.115 1.00 87.94 67 PHE A CA 1
ATOM 539 C C . PHE A 1 67 ? -3.547 8.078 1.024 1.00 87.94 67 PHE A C 1
ATOM 541 O O . PHE A 1 67 ? -3.547 9.300 0.881 1.00 87.94 67 PHE A O 1
ATOM 548 N N . THR A 1 68 ? -4.669 7.381 1.179 1.00 90.25 68 THR A N 1
ATOM 549 C CA . THR A 1 68 ? -6.007 7.977 1.221 1.00 90.25 68 THR A CA 1
ATOM 550 C C . THR A 1 68 ? -6.785 7.443 2.416 1.00 90.25 68 THR A C 1
ATOM 552 O O . THR A 1 68 ? -6.798 6.243 2.690 1.00 90.25 68 THR A O 1
ATOM 555 N N . GLU A 1 69 ? -7.461 8.332 3.137 1.00 89.62 69 GLU A N 1
ATOM 556 C CA . GLU A 1 69 ? -8.379 7.946 4.201 1.00 89.62 69 GLU A CA 1
ATOM 557 C C . GLU A 1 69 ? -9.626 7.287 3.597 1.00 89.62 69 GLU A C 1
ATOM 559 O O . GLU A 1 69 ? -10.402 7.905 2.860 1.00 89.62 69 GLU A O 1
ATOM 564 N N . GLN A 1 70 ? -9.818 6.006 3.906 1.00 86.38 70 GLN A N 1
ATOM 565 C CA . GLN A 1 70 ? -10.995 5.256 3.505 1.00 86.38 70 GLN A CA 1
ATOM 566 C C . GLN A 1 70 ? -12.212 5.822 4.248 1.00 86.38 70 GLN A C 1
ATOM 568 O O . GLN A 1 70 ? -12.156 6.116 5.438 1.00 86.38 70 GLN A O 1
ATOM 573 N N . GLY A 1 71 ? -13.320 6.031 3.538 1.00 82.88 71 GLY A N 1
ATOM 574 C CA . GLY A 1 71 ? -14.532 6.659 4.075 1.00 82.88 71 GLY A CA 1
ATOM 575 C C . GLY A 1 71 ? -14.656 8.139 3.716 1.00 82.88 71 GLY A C 1
ATOM 576 O O . GLY A 1 71 ? -15.660 8.519 3.121 1.00 82.88 71 GLY A O 1
ATOM 577 N N . SER A 1 72 ? -13.642 8.959 4.007 1.00 84.38 72 SER A N 1
ATOM 578 C CA . SER A 1 72 ? -13.660 10.390 3.651 1.00 84.38 72 SER A CA 1
ATOM 579 C C . SER A 1 72 ? -13.133 10.667 2.238 1.00 84.38 72 SER A C 1
ATOM 581 O O . SER A 1 72 ? -13.435 11.713 1.669 1.00 84.38 72 SER A O 1
ATOM 583 N N . GLY A 1 73 ? -12.327 9.758 1.675 1.00 86.12 73 GLY A N 1
ATOM 584 C CA . GLY A 1 73 ? -11.619 9.983 0.411 1.00 86.12 73 GLY A CA 1
ATOM 585 C C . GLY A 1 73 ? -10.521 11.046 0.522 1.00 86.12 73 GLY A C 1
ATOM 586 O O . GLY A 1 73 ? -9.986 11.491 -0.491 1.00 86.12 73 GLY A O 1
ATOM 587 N N . ARG A 1 74 ? -10.187 11.482 1.744 1.00 86.56 74 ARG A N 1
ATOM 588 C CA . ARG A 1 74 ? -9.195 12.527 1.982 1.00 86.56 74 ARG A CA 1
ATOM 589 C C . ARG A 1 74 ? -7.798 11.994 1.691 1.00 86.56 74 ARG A C 1
ATOM 591 O O . ARG A 1 74 ? -7.333 11.066 2.349 1.00 86.56 74 ARG A O 1
ATOM 598 N N . PHE A 1 75 ? -7.112 12.628 0.748 1.00 86.69 75 PHE A N 1
ATOM 599 C CA . PHE A 1 75 ? -5.711 12.347 0.461 1.00 86.69 75 PHE A CA 1
ATOM 600 C C . PHE A 1 75 ? -4.829 12.720 1.661 1.00 86.69 75 PHE A C 1
ATOM 602 O O . PHE A 1 75 ? -4.918 13.831 2.192 1.00 86.69 75 PHE A O 1
ATOM 609 N N . LEU A 1 76 ? -4.011 11.771 2.114 1.00 81.00 76 LEU A N 1
ATOM 610 C CA . LEU A 1 76 ? -3.153 11.908 3.290 1.00 81.00 76 LEU A CA 1
ATOM 611 C C . LEU A 1 76 ? -1.716 12.279 2.913 1.00 81.00 76 LEU A C 1
ATOM 613 O O . LEU A 1 76 ? -1.072 12.980 3.689 1.00 81.00 76 LEU A O 1
ATOM 617 N N . GLY A 1 77 ? -1.232 11.861 1.740 1.00 81.31 77 GLY A N 1
ATOM 618 C CA . GLY A 1 77 ? 0.106 12.192 1.248 1.00 81.31 77 GLY A CA 1
ATOM 619 C C . GLY A 1 77 ? 0.738 11.087 0.401 1.00 81.31 77 GLY A C 1
ATOM 620 O O . GLY A 1 77 ? 0.109 10.069 0.112 1.00 81.31 77 GLY A O 1
ATOM 621 N N . VAL A 1 78 ? 2.005 11.298 0.040 1.00 82.50 78 VAL A N 1
ATOM 622 C CA . VAL A 1 78 ? 2.879 10.327 -0.643 1.00 82.50 78 VAL A CA 1
ATOM 623 C C . VAL A 1 78 ? 4.099 9.997 0.219 1.00 82.50 78 VAL A C 1
ATOM 625 O O . VAL A 1 78 ? 4.481 10.817 1.051 1.00 82.50 78 VAL A O 1
ATOM 628 N N . ASN A 1 79 ? 4.737 8.839 0.006 1.00 76.06 79 ASN A N 1
ATOM 629 C CA . ASN A 1 79 ? 5.897 8.376 0.793 1.00 76.06 79 ASN A CA 1
ATOM 630 C C . ASN A 1 79 ? 7.011 9.432 0.999 1.00 76.06 79 ASN A C 1
ATOM 632 O O . ASN A 1 79 ? 7.531 9.575 2.103 1.00 76.06 79 ASN A O 1
ATOM 636 N N . GLU A 1 80 ? 7.370 10.199 -0.035 1.00 60.38 80 GLU A N 1
ATOM 637 C CA . GLU A 1 80 ? 8.419 11.235 0.057 1.00 60.38 80 GLU A CA 1
ATOM 638 C C . GLU A 1 80 ? 7.952 12.526 0.747 1.00 60.38 80 GLU A C 1
ATOM 640 O O . GLU A 1 80 ? 8.756 13.345 1.185 1.00 60.38 80 GLU A O 1
ATOM 645 N N . GLY A 1 81 ? 6.639 12.705 0.864 1.00 54.44 81 GLY A N 1
ATOM 646 C CA . GLY A 1 81 ? 5.988 13.907 1.359 1.00 54.44 81 GLY A CA 1
ATOM 647 C C . GLY A 1 81 ? 5.051 13.599 2.512 1.00 54.44 81 GLY A C 1
ATOM 648 O O . GLY A 1 81 ? 3.985 14.216 2.596 1.00 54.44 81 GLY A O 1
ATOM 649 N N . PHE A 1 82 ? 5.419 12.655 3.391 1.00 56.81 82 PHE A N 1
ATOM 650 C CA . PHE A 1 82 ? 4.753 12.568 4.680 1.00 56.81 82 PHE A CA 1
ATOM 651 C C . PHE A 1 82 ? 4.912 13.932 5.340 1.00 56.81 82 PHE A C 1
ATOM 653 O O . PHE A 1 82 ? 5.981 14.282 5.838 1.00 56.81 82 PHE A O 1
ATOM 660 N N . SER A 1 83 ? 3.843 14.726 5.326 1.00 49.91 83 SER A N 1
ATOM 661 C CA . SER A 1 83 ? 3.727 15.838 6.250 1.00 49.91 83 SER A CA 1
ATOM 662 C C . SER A 1 83 ? 4.096 15.262 7.610 1.00 49.91 83 SER A C 1
ATOM 664 O O . SER A 1 83 ? 3.490 14.277 8.036 1.00 49.91 83 SER A O 1
ATOM 666 N N . SER A 1 84 ? 5.075 15.851 8.295 1.00 48.84 84 SER A N 1
ATOM 667 C CA . SER A 1 84 ? 5.512 15.479 9.651 1.00 48.84 84 SER 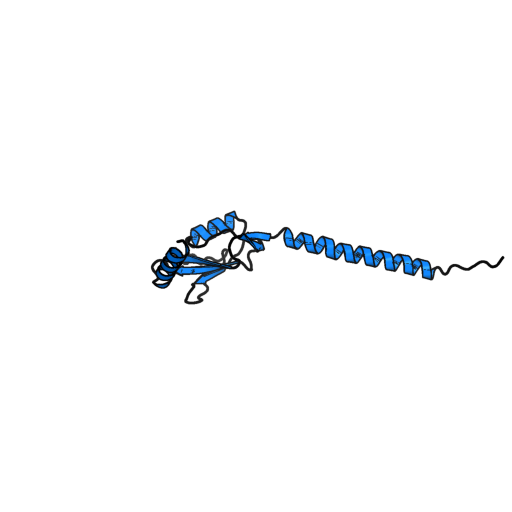A CA 1
ATOM 668 C C . SER A 1 84 ? 4.382 15.519 10.699 1.00 48.84 84 SER A C 1
ATOM 670 O O . SER A 1 84 ? 4.614 15.354 11.891 1.00 48.84 84 SER A O 1
ATOM 672 N N . LYS A 1 85 ? 3.145 15.754 10.250 1.00 54.16 85 LYS A N 1
ATOM 673 C CA . LYS A 1 85 ? 1.890 15.779 10.984 1.00 54.16 85 LYS A CA 1
ATOM 674 C C . LYS A 1 85 ? 0.921 14.662 10.589 1.00 54.16 85 LYS A C 1
ATOM 676 O O . LYS A 1 85 ? -0.236 14.754 10.993 1.00 54.16 85 LYS A O 1
ATOM 681 N N . ILE A 1 86 ? 1.297 13.667 9.777 1.00 58.22 86 ILE A N 1
ATOM 682 C CA . ILE A 1 86 ? 0.413 12.518 9.527 1.00 58.22 86 ILE A CA 1
ATOM 683 C C . ILE A 1 86 ? 0.363 11.722 10.830 1.00 58.22 86 ILE A C 1
ATOM 685 O O . ILE A 1 86 ? 1.376 11.162 11.242 1.00 58.22 86 ILE A O 1
ATOM 689 N N . PRO A 1 87 ? -0.775 11.753 11.543 1.00 56.59 87 PRO A N 1
ATOM 690 C CA . PRO A 1 87 ? -0.845 11.190 12.873 1.00 56.59 87 PRO A CA 1
ATOM 691 C C . PRO A 1 87 ? -0.695 9.676 12.760 1.00 56.59 87 PRO A C 1
ATOM 693 O O . PRO A 1 87 ? -1.314 9.057 11.897 1.00 56.59 87 PRO A O 1
ATOM 696 N N . GLU A 1 88 ? 0.075 9.100 13.676 1.00 64.94 88 GLU A N 1
ATOM 697 C CA . GLU A 1 88 ? 0.438 7.679 13.848 1.00 64.94 88 GLU A CA 1
ATOM 698 C C . GLU A 1 88 ? -0.768 6.719 13.997 1.00 64.94 88 GLU A C 1
ATOM 700 O O . GLU A 1 88 ? -0.622 5.550 14.319 1.00 64.94 88 GLU A O 1
ATOM 705 N N . LYS A 1 89 ? -1.984 7.212 13.763 1.00 83.81 89 LYS A N 1
ATOM 706 C CA . LYS A 1 89 ? -3.271 6.600 14.077 1.00 83.81 89 LYS A CA 1
ATOM 707 C C . LYS A 1 89 ? -4.011 6.175 12.814 1.00 83.81 89 LYS A C 1
ATOM 709 O O . LYS A 1 89 ? -5.207 6.430 12.723 1.00 83.81 89 LYS A O 1
ATOM 714 N N . TYR A 1 90 ? -3.339 5.621 11.808 1.00 89.69 90 TYR A N 1
ATOM 715 C CA . TYR A 1 90 ? -4.008 5.062 10.627 1.00 89.69 90 TYR A CA 1
ATOM 716 C C . TYR A 1 90 ? -3.613 3.607 10.437 1.00 89.69 90 TYR A C 1
ATOM 718 O O . TYR A 1 90 ? -2.433 3.267 10.495 1.00 89.69 90 TYR A O 1
ATOM 726 N N . VAL A 1 91 ? -4.616 2.774 10.178 1.00 91.81 91 VAL A N 1
ATOM 727 C CA . VAL A 1 91 ? -4.457 1.353 9.874 1.00 91.81 91 VAL A CA 1
ATOM 728 C C . VAL A 1 91 ? -4.869 1.140 8.429 1.00 91.81 91 VAL A C 1
ATOM 730 O O . VAL A 1 91 ? -5.985 1.503 8.040 1.00 91.81 91 VAL A O 1
ATOM 733 N N . ILE A 1 92 ? -3.966 0.572 7.633 1.00 93.19 92 ILE A N 1
ATOM 734 C CA . ILE A 1 92 ? -4.254 0.225 6.245 1.00 93.19 92 ILE A CA 1
ATOM 735 C C . ILE A 1 92 ? -5.306 -0.878 6.253 1.00 93.19 92 ILE A C 1
ATOM 737 O O . ILE A 1 92 ? -5.177 -1.864 6.964 1.00 93.19 92 ILE A O 1
ATOM 741 N N . VAL A 1 93 ? -6.362 -0.737 5.470 1.00 93.38 93 VAL A N 1
ATOM 742 C CA . VAL A 1 93 ? -7.408 -1.765 5.335 1.00 93.38 93 VAL A CA 1
ATOM 743 C C . VAL A 1 93 ? -7.487 -2.318 3.924 1.00 93.38 93 VAL A C 1
ATOM 745 O O . VAL A 1 93 ? -7.979 -3.426 3.717 1.00 93.38 93 VAL A O 1
ATOM 748 N N . ARG A 1 94 ? -6.962 -1.574 2.950 1.00 92.44 94 ARG A N 1
ATOM 749 C CA . ARG A 1 94 ? -6.912 -1.995 1.559 1.00 92.44 94 ARG A CA 1
ATOM 750 C C . ARG A 1 94 ? -5.714 -1.377 0.858 1.00 92.44 94 ARG A C 1
ATOM 752 O O . ARG A 1 94 ? -5.329 -0.246 1.126 1.00 92.44 94 ARG A O 1
ATOM 759 N N . GLN A 1 95 ? -5.187 -2.111 -0.109 1.00 93.06 95 GLN A N 1
ATOM 760 C CA . GLN A 1 95 ? -4.141 -1.661 -1.016 1.00 93.06 95 GLN A CA 1
ATOM 761 C C . GLN A 1 95 ? -4.533 -1.950 -2.465 1.00 93.06 95 GLN A C 1
ATOM 763 O O . GLN A 1 95 ? -5.247 -2.916 -2.759 1.00 93.06 95 GLN A O 1
ATOM 768 N N . VAL A 1 96 ? -4.077 -1.095 -3.372 1.00 93.19 96 VAL A N 1
ATOM 769 C CA . VAL A 1 96 ? -4.228 -1.244 -4.817 1.00 93.19 96 VAL A CA 1
ATOM 770 C C . VAL A 1 96 ? -2.870 -0.943 -5.451 1.00 93.19 96 VAL A C 1
ATOM 772 O O . VAL A 1 96 ? -2.399 0.171 -5.285 1.00 93.19 96 VAL A O 1
ATOM 775 N N . PRO A 1 97 ? -2.242 -1.882 -6.178 1.00 91.56 97 PRO A N 1
ATOM 776 C CA . PRO A 1 97 ? -2.698 -3.245 -6.438 1.00 91.56 97 PRO A CA 1
ATOM 777 C C . PRO A 1 97 ? -2.774 -4.111 -5.172 1.00 91.56 97 PRO A C 1
ATOM 779 O O . PRO A 1 97 ? -2.108 -3.849 -4.172 1.00 91.56 97 PRO A O 1
ATOM 782 N N . ALA A 1 98 ? -3.599 -5.160 -5.226 1.00 91.56 98 ALA A N 1
ATOM 783 C CA . ALA A 1 98 ? -3.703 -6.131 -4.140 1.00 91.56 98 ALA A CA 1
ATOM 784 C C . ALA A 1 98 ? -2.363 -6.851 -3.901 1.00 91.56 98 ALA A C 1
ATOM 786 O O . ALA A 1 98 ? -1.548 -6.983 -4.820 1.00 91.56 98 ALA A O 1
ATOM 787 N N . ALA A 1 99 ? -2.165 -7.353 -2.683 1.00 92.38 99 ALA A N 1
ATOM 788 C CA . ALA A 1 99 ? -0.979 -8.117 -2.312 1.00 92.38 99 ALA A CA 1
ATOM 789 C C . ALA A 1 99 ? -0.715 -9.286 -3.282 1.00 92.38 99 ALA A C 1
ATOM 791 O O . ALA A 1 99 ? -1.640 -9.901 -3.823 1.00 92.38 99 ALA A O 1
ATOM 792 N N . GLY A 1 100 ? 0.560 -9.573 -3.544 1.00 90.44 100 GLY A N 1
ATOM 793 C CA . GLY A 1 100 ? 0.994 -10.624 -4.469 1.00 90.44 100 GLY A CA 1
ATOM 794 C C . GLY A 1 100 ? 0.909 -10.256 -5.957 1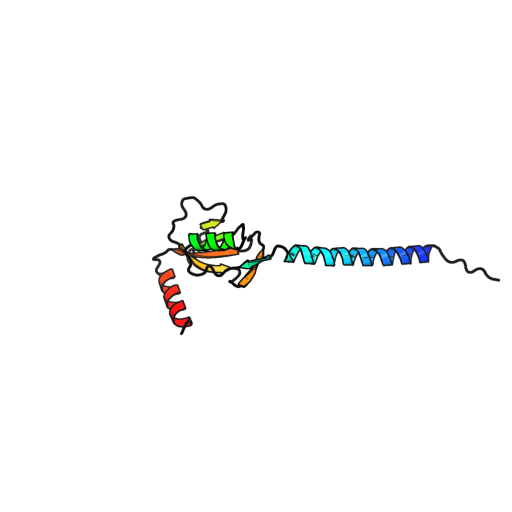.00 90.44 100 GLY A C 1
ATOM 795 O O . GLY A 1 100 ? 1.382 -11.016 -6.804 1.00 90.44 100 GLY A O 1
ATOM 796 N N . LYS A 1 101 ? 0.339 -9.098 -6.316 1.00 91.56 101 LYS A N 1
ATOM 797 C CA . LYS A 1 101 ? 0.405 -8.575 -7.690 1.00 91.56 101 LYS A CA 1
ATOM 798 C C . LYS A 1 101 ? 1.751 -7.909 -7.952 1.00 91.56 101 LYS A C 1
ATOM 800 O O . LYS A 1 101 ? 2.466 -7.542 -7.028 1.00 91.56 101 LYS A O 1
ATOM 805 N N . LYS A 1 102 ? 2.099 -7.767 -9.231 1.00 88.56 102 LYS A N 1
ATOM 806 C CA . LYS A 1 102 ? 3.273 -7.004 -9.659 1.00 88.56 102 LYS A CA 1
ATOM 807 C C . LYS A 1 102 ? 2.889 -5.540 -9.854 1.00 88.56 102 LYS A C 1
ATOM 809 O O . LYS A 1 102 ? 1.875 -5.261 -10.490 1.00 88.56 102 LYS A O 1
ATOM 814 N N . ALA A 1 103 ? 3.700 -4.634 -9.328 1.00 86.94 103 ALA A N 1
ATOM 815 C CA . ALA A 1 103 ? 3.581 -3.195 -9.525 1.00 86.94 103 ALA A CA 1
ATOM 816 C C . ALA A 1 103 ? 4.946 -2.606 -9.891 1.00 86.94 103 ALA A C 1
ATOM 818 O O . ALA A 1 103 ? 5.978 -3.207 -9.598 1.00 86.94 103 ALA A O 1
ATOM 819 N N . SER A 1 104 ? 4.944 -1.447 -10.548 1.00 86.88 104 SER A N 1
ATOM 820 C CA . SER A 1 104 ? 6.177 -0.706 -10.836 1.00 86.88 104 SER A CA 1
ATOM 821 C C . SER A 1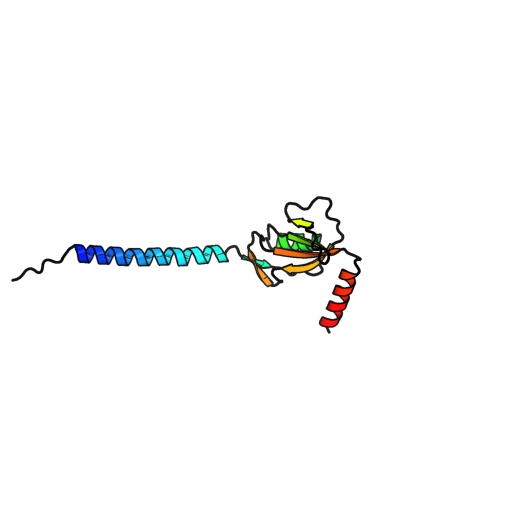 104 ? 6.922 -0.396 -9.538 1.00 86.88 104 SER A C 1
ATOM 823 O O . SER A 1 104 ? 6.284 -0.017 -8.555 1.00 86.88 104 SER A O 1
ATOM 825 N N . ARG A 1 105 ? 8.251 -0.508 -9.541 1.00 82.06 105 ARG A N 1
ATOM 826 C CA . ARG A 1 105 ? 9.136 -0.129 -8.431 1.00 82.06 105 ARG A CA 1
ATOM 827 C C . ARG A 1 105 ? 8.981 1.344 -8.069 1.00 82.06 105 ARG A C 1
ATOM 829 O O . ARG A 1 105 ? 8.959 1.685 -6.888 1.00 82.06 105 ARG A O 1
ATOM 836 N N . SER A 1 106 ? 8.789 2.193 -9.084 1.00 81.12 106 SER A N 1
ATOM 837 C CA . SER A 1 106 ? 8.449 3.602 -8.876 1.00 81.12 106 SER A CA 1
ATOM 838 C C . SER A 1 106 ? 7.207 3.761 -8.004 1.00 81.12 106 SER A C 1
ATOM 840 O O . SER A 1 106 ? 7.068 4.773 -7.341 1.00 81.12 106 SER A O 1
ATOM 842 N N . GLY A 1 107 ? 6.313 2.765 -7.992 1.00 68.75 107 GLY A N 1
ATOM 843 C CA . GLY A 1 107 ? 5.140 2.704 -7.130 1.00 68.75 107 GLY A CA 1
ATOM 844 C C . GLY A 1 107 ? 4.099 3.796 -7.404 1.00 68.75 107 GLY A C 1
ATOM 845 O O . GLY A 1 107 ? 3.135 3.934 -6.661 1.00 68.75 107 GLY A O 1
ATOM 846 N N . ALA A 1 108 ? 4.205 4.473 -8.553 1.00 69.50 108 ALA A N 1
ATOM 847 C CA . ALA A 1 108 ? 3.270 5.492 -9.044 1.00 69.50 108 ALA A CA 1
ATOM 848 C C . ALA A 1 108 ? 1.802 5.026 -9.183 1.00 69.50 108 ALA A C 1
ATOM 850 O O . ALA A 1 108 ? 0.924 5.839 -9.430 1.00 69.50 108 ALA A O 1
ATOM 851 N N . ASN A 1 109 ? 1.532 3.726 -9.034 1.00 80.31 109 ASN A N 1
ATOM 852 C CA . ASN A 1 109 ? 0.185 3.150 -9.053 1.00 80.31 109 ASN A CA 1
ATOM 853 C C . ASN A 1 109 ? -0.168 2.423 -7.743 1.00 80.31 109 ASN A C 1
ATOM 855 O O . ASN A 1 109 ? -1.169 1.708 -7.706 1.00 80.31 109 ASN A O 1
ATOM 859 N N . LEU A 1 110 ? 0.676 2.517 -6.708 1.00 90.19 110 LEU A N 1
ATOM 860 C CA . LEU A 1 110 ? 0.450 1.888 -5.413 1.00 90.19 110 LEU A CA 1
ATOM 861 C C . LEU A 1 110 ? -0.283 2.871 -4.492 1.00 90.1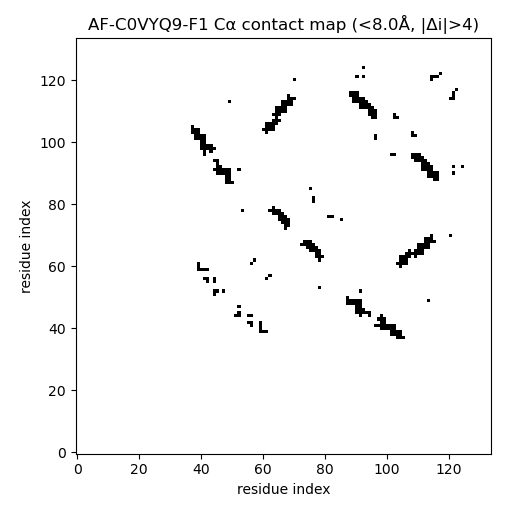9 110 LEU A C 1
ATOM 863 O O . LEU A 1 110 ? 0.298 3.829 -3.989 1.00 90.19 110 LEU A O 1
ATOM 867 N N . HIS A 1 111 ? -1.565 2.607 -4.264 1.00 92.25 111 HIS A N 1
ATOM 868 C CA . HIS A 1 111 ? -2.435 3.381 -3.389 1.00 92.25 111 HIS A CA 1
ATOM 869 C C . HIS A 1 111 ? -2.855 2.547 -2.183 1.00 92.25 111 HIS A C 1
ATOM 871 O O . HIS A 1 111 ? -3.326 1.411 -2.308 1.00 92.25 111 HIS A O 1
ATOM 877 N N . LEU A 1 112 ? -2.729 3.145 -1.009 1.00 92.50 112 LEU A N 1
ATOM 878 C CA . LEU A 1 112 ? -3.089 2.570 0.272 1.00 92.50 112 LEU A CA 1
ATOM 879 C C . LEU A 1 112 ? -4.297 3.311 0.834 1.00 92.50 112 LEU A C 1
ATOM 881 O O . LEU A 1 112 ? -4.336 4.541 0.894 1.00 92.50 112 LEU A O 1
ATOM 885 N N . PHE A 1 113 ? -5.284 2.540 1.264 1.00 92.56 113 PHE A N 1
ATOM 886 C CA . PHE A 1 113 ? -6.510 3.025 1.872 1.00 92.56 113 PHE A CA 1
ATOM 887 C C . PHE A 1 113 ? -6.492 2.675 3.349 1.00 92.56 113 PHE A C 1
ATOM 889 O O . PHE A 1 113 ? -6.308 1.512 3.720 1.00 92.56 113 PHE A O 1
ATOM 896 N N . ALA A 1 114 ? -6.673 3.686 4.189 1.00 91.56 114 ALA A N 1
ATOM 897 C CA . ALA A 1 114 ? -6.521 3.542 5.625 1.00 91.56 114 ALA A CA 1
ATOM 898 C C . ALA A 1 114 ? -7.710 4.126 6.379 1.00 91.56 114 ALA A C 1
ATOM 900 O O . ALA A 1 114 ? -8.212 5.186 6.018 1.00 91.56 114 ALA A O 1
ATOM 901 N N . TYR A 1 115 ? -8.119 3.482 7.466 1.00 92.19 115 TYR A N 1
ATOM 902 C CA . TYR A 1 115 ? -9.023 4.099 8.431 1.00 92.19 115 TYR A CA 1
ATOM 903 C C . TYR A 1 115 ? -8.234 4.660 9.602 1.00 92.19 115 TYR A C 1
ATOM 905 O O . TYR A 1 115 ? -7.175 4.144 9.968 1.00 92.19 115 TYR A O 1
ATOM 913 N N . ARG A 1 116 ? -8.776 5.704 10.229 1.00 88.88 116 ARG A N 1
ATOM 914 C CA . ARG A 1 116 ? -8.242 6.199 11.492 1.00 88.88 116 ARG A CA 1
ATOM 915 C C . ARG A 1 116 ? -8.408 5.132 12.577 1.00 88.88 116 ARG A C 1
ATOM 917 O O . ARG A 1 116 ? -9.471 4.523 12.708 1.00 88.88 116 ARG A O 1
ATOM 924 N N . GLU A 1 117 ? -7.373 4.920 13.369 1.00 87.88 117 GLU A N 1
ATOM 925 C CA . GLU A 1 117 ? -7.390 4.058 14.541 1.00 87.88 117 GLU A CA 1
ATOM 926 C C . GLU A 1 117 ? -8.464 4.536 15.528 1.00 87.88 117 GLU A C 1
ATOM 928 O O . GLU A 1 117 ? -8.618 5.738 15.771 1.00 87.88 117 GLU A O 1
ATOM 933 N N . GLY A 1 118 ? -9.248 3.594 16.053 1.00 85.38 118 GLY A N 1
ATOM 934 C CA . GLY A 1 118 ? -10.396 3.883 16.916 1.00 85.38 118 GLY A CA 1
ATOM 935 C C . GLY A 1 118 ? -11.639 4.409 16.186 1.00 85.38 118 GLY A C 1
ATOM 936 O O . GLY A 1 118 ? -12.613 4.765 16.846 1.00 85.38 118 GLY A O 1
ATOM 937 N N . SER A 1 119 ? -11.642 4.474 14.848 1.00 88.38 119 SER A N 1
ATOM 938 C CA . SER A 1 119 ? -12.858 4.791 14.087 1.00 88.38 119 SER A CA 1
ATOM 939 C C . SER A 1 119 ? -13.861 3.634 14.108 1.00 88.38 119 SER A C 1
ATOM 941 O O . SER A 1 119 ? -13.493 2.458 14.141 1.00 88.38 119 SER A O 1
ATOM 943 N N . THR A 1 120 ? -15.152 3.971 14.044 1.00 89.62 120 THR A N 1
ATOM 944 C CA . THR A 1 120 ? -16.230 2.965 13.999 1.00 89.62 120 THR A CA 1
ATOM 945 C C . THR A 1 120 ? -16.166 2.160 12.698 1.00 89.62 120 THR A C 1
ATOM 947 O O . THR A 1 120 ? -16.532 0.990 12.650 1.00 89.62 120 THR A O 1
ATOM 950 N N . GLU A 1 121 ? -15.703 2.784 11.618 1.00 90.50 121 GLU A N 1
ATOM 951 C CA . GLU A 1 121 ? -15.425 2.174 10.322 1.00 90.50 121 GLU A CA 1
ATOM 952 C C . GLU A 1 121 ? -14.375 1.067 10.434 1.00 90.50 121 GLU A C 1
ATOM 954 O O . GLU A 1 121 ? -14.628 -0.050 9.990 1.00 90.50 121 GLU A O 1
ATOM 959 N N . LEU A 1 122 ? -13.239 1.344 11.085 1.00 90.06 122 LEU A N 1
ATOM 960 C CA . LEU A 1 122 ? -12.180 0.355 11.276 1.00 90.06 122 LEU A CA 1
ATOM 961 C C . LEU A 1 122 ? -12.675 -0.857 12.072 1.00 90.06 122 LEU A C 1
ATOM 963 O O . LEU A 1 122 ? -12.412 -1.995 11.689 1.00 90.06 122 LEU A O 1
ATOM 967 N N . GLU A 1 123 ? -13.413 -0.627 13.160 1.00 90.69 123 GLU A N 1
ATOM 968 C CA . GLU A 1 123 ? -13.967 -1.710 13.980 1.00 90.69 123 GLU A CA 1
ATOM 969 C C . GLU A 1 123 ? -14.985 -2.558 13.201 1.00 90.69 123 GLU A C 1
ATOM 971 O O . GLU A 1 123 ? -14.969 -3.788 13.289 1.00 90.69 123 GLU A O 1
ATOM 976 N N . ARG A 1 124 ? -15.820 -1.931 12.360 1.00 89.75 124 ARG A N 1
ATOM 977 C CA . ARG A 1 124 ? -16.723 -2.656 11.450 1.00 89.75 124 ARG A CA 1
ATOM 978 C C . ARG A 1 124 ? -15.951 -3.541 10.474 1.00 89.75 124 ARG A C 1
ATOM 980 O O . ARG A 1 124 ? -16.313 -4.707 10.306 1.00 89.75 124 ARG A O 1
ATOM 987 N N . GLU A 1 125 ? -14.882 -3.018 9.883 1.00 88.69 125 GLU A N 1
ATOM 988 C CA . GLU A 1 125 ? -14.053 -3.755 8.929 1.00 88.69 125 GLU A CA 1
ATOM 989 C C . GLU A 1 125 ? -13.348 -4.948 9.608 1.00 88.69 125 GLU A C 1
ATOM 991 O O . GLU A 1 125 ? -13.321 -6.056 9.064 1.00 88.69 125 GLU A O 1
ATOM 996 N N . LYS A 1 126 ? -12.845 -4.765 10.841 1.00 86.81 126 LYS A N 1
ATOM 997 C CA . LYS A 1 126 ? -12.252 -5.844 11.657 1.00 86.81 126 LYS A CA 1
ATOM 998 C C . LYS A 1 126 ? -13.257 -6.966 11.928 1.00 86.81 126 LYS A C 1
ATOM 1000 O O . LYS A 1 126 ? -12.928 -8.144 11.770 1.00 86.81 126 LYS A O 1
ATOM 1005 N N . VAL A 1 127 ? -14.492 -6.618 12.298 1.00 89.00 127 VAL A N 1
ATOM 1006 C CA . VAL A 1 127 ? -15.566 -7.598 12.541 1.00 89.00 127 VAL A CA 1
ATOM 1007 C C . VAL A 1 127 ? -15.950 -8.329 11.253 1.00 89.00 127 VAL A C 1
ATOM 1009 O O . VAL A 1 127 ? -16.137 -9.548 11.276 1.00 89.00 127 VAL A O 1
ATOM 1012 N N . ALA A 1 128 ? -16.049 -7.616 10.128 1.00 87.31 128 ALA A N 1
ATOM 1013 C CA . ALA A 1 128 ? -16.337 -8.216 8.827 1.00 87.31 128 ALA A CA 1
ATOM 1014 C C . ALA A 1 128 ? -15.253 -9.228 8.420 1.00 87.31 128 ALA A C 1
ATOM 1016 O O . ALA A 1 128 ? -15.573 -10.342 8.001 1.00 87.31 128 ALA A O 1
ATOM 1017 N N . ARG A 1 129 ? -13.973 -8.900 8.637 1.00 83.44 129 ARG A N 1
ATOM 1018 C CA . ARG A 1 129 ? -12.857 -9.828 8.405 1.00 83.44 129 ARG A CA 1
ATOM 1019 C C . ARG A 1 129 ? -12.931 -11.065 9.296 1.00 83.44 129 ARG A C 1
ATOM 1021 O O . ARG A 1 129 ? -12.771 -12.173 8.792 1.00 83.44 129 ARG A O 1
ATOM 1028 N N . GLY A 1 130 ? -13.204 -10.893 10.592 1.00 81.69 130 GLY A N 1
ATOM 1029 C CA . GLY A 1 130 ? -13.311 -12.007 11.541 1.00 81.69 130 GLY A CA 1
ATOM 1030 C C . GLY A 1 130 ? -14.408 -13.020 11.185 1.00 81.69 130 GLY A C 1
ATOM 1031 O O . GLY A 1 130 ? -14.307 -14.188 11.553 1.00 81.69 130 GLY A O 1
ATOM 1032 N N . LYS A 1 131 ? -15.432 -12.601 10.430 1.00 82.00 131 LYS A N 1
ATOM 1033 C CA . LYS A 1 131 ? -16.470 -13.495 9.892 1.00 82.00 131 LYS A CA 1
ATOM 1034 C C . LYS A 1 131 ? -16.031 -14.249 8.633 1.00 82.00 131 LYS A C 1
ATOM 1036 O O . LYS A 1 131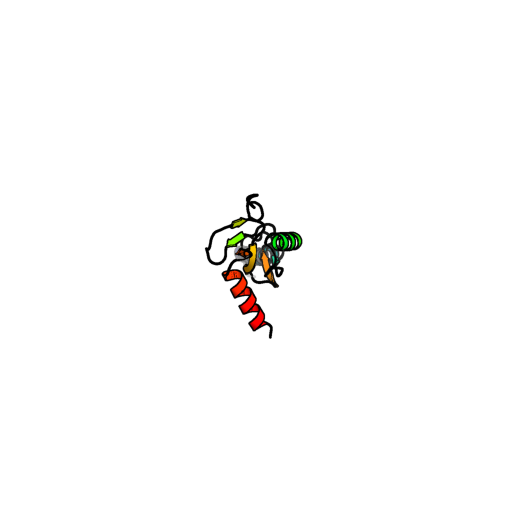 ? -16.471 -15.373 8.451 1.00 82.00 131 LYS A O 1
ATOM 1041 N N . ASN A 1 132 ? -15.162 -13.663 7.809 1.00 69.06 132 ASN A N 1
ATOM 1042 C CA . ASN A 1 132 ? -14.668 -14.265 6.561 1.00 69.06 132 ASN A CA 1
ATOM 1043 C C . ASN A 1 132 ? -13.457 -15.203 6.744 1.00 69.06 132 ASN A C 1
ATOM 1045 O O . ASN A 1 132 ? -12.992 -15.779 5.765 1.00 69.06 132 ASN A O 1
ATOM 1049 N N . GLN A 1 133 ? -12.915 -15.336 7.960 1.00 58.56 133 GLN A N 1
ATOM 1050 C CA . GLN A 1 133 ? -11.810 -16.257 8.279 1.00 58.56 133 GLN A CA 1
ATOM 1051 C C . GLN A 1 133 ? -12.254 -17.586 8.919 1.00 58.56 133 GLN A C 1
ATOM 1053 O O . GLN A 1 133 ? -11.396 -18.423 9.197 1.00 58.56 133 GLN A O 1
ATOM 1058 N N . LYS A 1 134 ? -13.553 -17.781 9.171 1.00 51.25 134 LYS A N 1
ATOM 1059 C CA . LYS A 1 134 ? -14.123 -19.054 9.642 1.00 51.25 134 LYS A CA 1
ATOM 1060 C C . LYS A 1 134 ? -14.735 -19.824 8.484 1.00 51.25 134 LYS A C 1
ATOM 1062 O O . LYS A 1 134 ? -14.644 -21.068 8.530 1.00 51.25 134 LYS A O 1
#